Protein AF-A0A7S0GAP6-F1 (afdb_monomer_lite)

Structure (mmCIF, N/CA/C/O backbone):
data_AF-A0A7S0GAP6-F1
#
_entry.id   AF-A0A7S0GAP6-F1
#
loop_
_atom_site.group_PDB
_atom_site.id
_atom_site.type_symbol
_atom_site.label_atom_id
_atom_site.label_alt_id
_atom_site.label_comp_id
_atom_site.label_asym_id
_atom_site.label_entity_id
_atom_site.label_seq_id
_atom_site.pdbx_PDB_ins_code
_atom_site.Cartn_x
_atom_site.Cartn_y
_atom_site.Cartn_z
_atom_site.occupancy
_atom_site.B_iso_or_equiv
_atom_site.auth_seq_id
_atom_site.auth_comp_id
_atom_site.auth_asym_id
_atom_site.auth_atom_id
_atom_site.pdbx_PDB_model_num
ATOM 1 N N . SER A 1 1 ? -3.425 9.461 -0.216 1.00 47.88 1 SER A N 1
ATOM 2 C CA . SER A 1 1 ? -3.420 9.186 1.232 1.00 47.88 1 SER A CA 1
ATOM 3 C C . SER A 1 1 ? -3.814 7.738 1.465 1.00 47.88 1 SER A C 1
ATOM 5 O O . SER A 1 1 ? -4.763 7.289 0.829 1.00 47.88 1 SER A O 1
ATOM 7 N N . ARG A 1 2 ? -3.053 6.994 2.275 1.00 60.12 2 ARG A N 1
ATOM 8 C CA . ARG A 1 2 ? -3.332 5.595 2.647 1.00 60.12 2 ARG A CA 1
ATOM 9 C C . ARG A 1 2 ? -4.191 5.626 3.912 1.00 60.12 2 ARG A C 1
ATOM 11 O O . ARG A 1 2 ? -3.856 6.365 4.826 1.00 60.12 2 ARG A O 1
ATOM 18 N N . ARG A 1 3 ? -5.306 4.900 3.925 1.00 64.38 3 ARG A N 1
ATOM 19 C CA . ARG A 1 3 ? -6.342 4.996 4.961 1.00 64.38 3 ARG A CA 1
ATOM 20 C C . ARG A 1 3 ? -6.905 3.604 5.210 1.00 64.38 3 ARG A C 1
ATOM 22 O O . ARG A 1 3 ? -7.519 3.038 4.305 1.00 64.38 3 ARG A O 1
ATOM 29 N N . LEU A 1 4 ? -6.677 3.053 6.398 1.00 78.94 4 LEU A N 1
ATOM 30 C CA . LEU A 1 4 ? -7.360 1.854 6.881 1.00 78.94 4 LEU A CA 1
ATOM 31 C C . LEU A 1 4 ? -8.376 2.291 7.933 1.00 78.94 4 LEU A C 1
ATOM 33 O O . LEU A 1 4 ? -8.000 2.884 8.937 1.00 78.94 4 LEU A O 1
ATOM 37 N N . GLU A 1 5 ? -9.656 2.008 7.697 1.00 85.06 5 GLU A N 1
ATOM 38 C CA . GLU A 1 5 ? -10.709 2.277 8.678 1.00 85.06 5 GLU A CA 1
ATOM 39 C C . GLU A 1 5 ? -11.072 0.996 9.422 1.00 85.06 5 GLU A C 1
ATOM 41 O O . GLU A 1 5 ? -11.514 0.023 8.809 1.00 85.06 5 GLU A O 1
ATOM 46 N N . ILE A 1 6 ? -10.922 1.010 10.742 1.00 84.00 6 ILE A N 1
ATOM 47 C CA . ILE A 1 6 ? -11.329 -0.079 11.627 1.00 84.00 6 ILE A CA 1
ATOM 48 C C . ILE A 1 6 ? -12.601 0.355 12.354 1.00 84.00 6 ILE A C 1
ATOM 50 O O . ILE A 1 6 ? -12.693 1.486 12.835 1.00 84.00 6 ILE A O 1
ATOM 54 N N . LEU A 1 7 ? -13.601 -0.527 12.397 1.00 86.31 7 LEU A N 1
ATOM 55 C CA . LEU A 1 7 ? -14.889 -0.257 13.030 1.00 86.31 7 LEU A CA 1
ATOM 56 C C . LEU A 1 7 ? -14.998 -1.054 14.329 1.00 86.31 7 LEU A C 1
ATOM 58 O O . LEU A 1 7 ? -15.023 -2.283 14.302 1.00 86.31 7 LEU A O 1
ATOM 62 N N . ILE A 1 8 ? -15.032 -0.354 15.461 1.00 83.69 8 ILE A N 1
ATOM 63 C CA . ILE A 1 8 ? -15.025 -0.949 16.802 1.00 83.69 8 ILE A CA 1
ATOM 64 C C . ILE A 1 8 ? -16.138 -0.303 17.611 1.00 83.69 8 ILE A C 1
ATOM 66 O O . ILE A 1 8 ? -16.103 0.902 17.843 1.00 83.69 8 ILE A O 1
ATOM 70 N N . ASN A 1 9 ? -17.130 -1.097 18.023 1.00 79.25 9 ASN A N 1
ATOM 71 C CA . ASN A 1 9 ? -18.288 -0.629 18.796 1.00 79.25 9 ASN A CA 1
ATOM 72 C C . ASN A 1 9 ? -18.910 0.650 18.201 1.00 79.25 9 ASN A C 1
ATOM 74 O O . ASN A 1 9 ? -19.053 1.666 18.877 1.00 79.25 9 ASN A O 1
ATOM 78 N N . ASP A 1 10 ? -19.194 0.602 16.895 1.00 82.38 10 ASP A N 1
ATOM 79 C CA . ASP A 1 10 ? -19.766 1.688 16.084 1.00 82.38 10 ASP A CA 1
ATOM 80 C C . ASP A 1 10 ? -18.907 2.954 15.935 1.00 82.38 10 ASP A C 1
ATOM 82 O O . ASP A 1 10 ? -19.336 3.939 15.329 1.00 82.38 10 ASP A O 1
ATOM 86 N N . ARG A 1 11 ? -17.654 2.926 16.398 1.00 79.75 11 ARG A N 1
ATOM 87 C CA . ARG A 1 11 ? -16.668 3.971 16.119 1.00 79.75 11 ARG A CA 1
ATOM 88 C C . ARG A 1 11 ? -15.778 3.589 14.962 1.00 79.75 11 ARG A C 1
ATOM 90 O O . ARG A 1 11 ? -15.288 2.467 14.880 1.00 79.75 11 ARG A O 1
ATOM 97 N N . LYS A 1 12 ? -15.543 4.564 14.089 1.00 85.81 12 LYS A N 1
ATOM 98 C CA . LYS A 1 12 ? -14.545 4.475 13.030 1.00 85.81 12 LYS A CA 1
ATOM 99 C C . LYS A 1 12 ? -13.238 5.062 13.518 1.00 85.81 12 LYS A C 1
ATOM 101 O O . LYS A 1 12 ? -13.209 6.192 13.999 1.00 85.81 12 LYS A O 1
ATOM 106 N N . ILE A 1 13 ? -12.186 4.284 13.355 1.00 88.81 13 ILE A N 1
ATOM 107 C CA . ILE A 1 13 ? -10.821 4.638 13.705 1.00 88.81 13 ILE A CA 1
ATOM 108 C C . ILE A 1 13 ? -10.016 4.553 12.418 1.00 88.81 13 ILE A C 1
ATOM 110 O O . ILE A 1 13 ? -10.187 3.602 11.655 1.00 88.81 13 ILE A O 1
ATOM 114 N N . GLU A 1 14 ? -9.191 5.554 12.147 1.00 88.31 14 GLU A N 1
ATOM 115 C CA . GLU A 1 14 ? -8.372 5.601 10.940 1.00 88.31 14 GLU A CA 1
ATOM 116 C C . GLU A 1 14 ? -6.912 5.356 11.312 1.00 88.31 14 GLU A C 1
ATOM 118 O O . GLU A 1 14 ? -6.292 6.219 11.923 1.00 88.31 14 GLU A O 1
ATOM 123 N N . CYS A 1 15 ? -6.378 4.205 10.904 1.00 86.50 15 CYS A N 1
ATOM 124 C CA . CYS A 1 15 ? -4.966 3.871 11.048 1.00 86.50 15 CYS A CA 1
ATOM 125 C C . CYS A 1 15 ? -4.178 4.446 9.866 1.00 86.50 15 CYS A C 1
ATOM 127 O O . CYS A 1 15 ? -4.482 4.145 8.699 1.00 86.50 15 CYS A O 1
ATOM 129 N N . LYS A 1 16 ? -3.156 5.250 10.162 1.00 83.12 16 LYS A N 1
ATOM 130 C CA . LYS A 1 16 ? -2.268 5.886 9.177 1.00 83.12 16 LYS A CA 1
ATOM 131 C C . LYS A 1 16 ? -0.908 5.209 9.105 1.00 83.12 16 LYS A C 1
ATOM 133 O O . LYS A 1 16 ? -0.307 5.187 8.029 1.00 83.12 16 LYS A O 1
ATOM 138 N N . GLU A 1 17 ? -0.452 4.647 10.219 1.00 82.81 17 GLU A N 1
ATOM 139 C CA . GLU A 1 17 ? 0.851 3.997 10.344 1.00 82.81 17 GLU A CA 1
ATOM 140 C C . GLU A 1 17 ? 0.728 2.551 10.845 1.00 82.81 17 GLU A C 1
ATOM 142 O O . GLU A 1 17 ? -0.295 2.133 11.391 1.00 82.81 17 GLU A O 1
ATOM 147 N N . ASP A 1 18 ? 1.778 1.761 10.611 1.00 85.75 18 ASP A N 1
ATOM 148 C CA . ASP A 1 18 ? 1.878 0.409 11.158 1.00 85.75 18 ASP A CA 1
ATOM 149 C C . ASP A 1 18 ? 1.976 0.492 12.689 1.00 85.75 18 ASP A C 1
ATOM 151 O O . ASP A 1 18 ? 2.823 1.226 13.198 1.00 85.75 18 ASP A O 1
ATOM 155 N N . PHE A 1 19 ? 1.172 -0.301 13.408 1.00 90.19 19 PHE A N 1
ATOM 156 C CA . PHE A 1 19 ? 1.208 -0.390 14.878 1.00 90.19 19 PHE A CA 1
ATOM 157 C C . PHE A 1 19 ? 0.842 0.912 15.609 1.00 90.19 19 PHE A C 1
ATOM 159 O O . PHE A 1 19 ? 1.180 1.085 16.775 1.00 90.19 19 PHE A O 1
ATOM 166 N N . GLU A 1 20 ? 0.137 1.830 14.940 1.00 90.38 20 GLU A N 1
ATOM 167 C CA . GLU A 1 20 ? -0.423 3.026 15.576 1.00 90.38 20 GLU A CA 1
ATOM 168 C C . GLU A 1 20 ? -1.369 2.642 16.724 1.00 90.38 20 GLU A C 1
ATOM 170 O O . GLU A 1 20 ? -2.255 1.807 16.559 1.00 90.38 20 GLU A O 1
ATOM 175 N N . GLU A 1 21 ? -1.192 3.250 17.894 1.00 91.62 21 GLU A N 1
ATOM 176 C CA . GLU A 1 21 ? -2.018 2.972 19.067 1.00 91.62 21 GLU A CA 1
ATOM 177 C C . GLU A 1 21 ? -3.133 4.011 19.219 1.00 91.62 21 GLU A C 1
ATOM 179 O O . GLU A 1 21 ? -2.907 5.222 19.163 1.00 91.62 21 GLU A O 1
ATOM 184 N N . HIS A 1 22 ? -4.351 3.534 19.473 1.00 88.62 22 HIS A N 1
ATOM 185 C CA . HIS A 1 22 ? -5.496 4.372 19.806 1.00 88.62 22 HIS A CA 1
ATOM 186 C C . HIS A 1 22 ? -6.043 4.012 21.189 1.00 88.62 22 HIS A C 1
ATOM 188 O O . HIS A 1 22 ? -6.473 2.882 21.430 1.00 88.62 22 HIS A O 1
ATOM 194 N N . GLU A 1 23 ? -6.062 4.993 22.091 1.00 87.31 23 GLU A N 1
ATOM 195 C CA . GLU A 1 23 ? -6.618 4.848 23.437 1.00 87.31 23 GLU A CA 1
ATOM 196 C C . GLU A 1 23 ? -8.126 5.135 23.457 1.00 87.31 23 GLU A C 1
ATOM 198 O O . GLU A 1 23 ? -8.592 6.171 22.975 1.00 87.31 23 GLU A O 1
ATOM 203 N N . PHE A 1 24 ? -8.900 4.246 24.082 1.00 81.00 24 PHE A N 1
ATOM 204 C CA . PHE A 1 24 ? -10.342 4.407 24.261 1.00 81.00 24 PHE A CA 1
ATOM 205 C C . PHE A 1 24 ? -10.681 4.591 25.739 1.00 81.00 24 PHE A C 1
ATOM 207 O O . PHE A 1 24 ? -10.998 3.644 26.457 1.00 81.00 24 PHE A O 1
ATOM 214 N N . LEU A 1 25 ? -10.671 5.847 26.189 1.00 75.56 25 LEU A N 1
ATOM 215 C CA . LEU A 1 25 ? -10.992 6.216 27.575 1.00 75.56 25 LEU A CA 1
ATOM 216 C C . LEU A 1 25 ? -12.421 5.822 27.990 1.00 75.56 25 LEU A C 1
ATOM 218 O O . LEU A 1 25 ? -12.668 5.542 29.159 1.00 75.56 25 LEU A O 1
ATOM 222 N N . GLU A 1 26 ? -13.363 5.757 27.046 1.00 73.75 26 GLU A N 1
ATOM 223 C CA . GLU A 1 26 ? -14.754 5.371 27.332 1.00 73.75 26 GLU A CA 1
ATOM 224 C C . GLU A 1 26 ? -14.947 3.850 27.419 1.00 73.75 26 GLU A C 1
ATOM 226 O O . GLU A 1 26 ? -15.947 3.384 27.962 1.00 73.75 26 GLU A O 1
ATOM 231 N N . MET A 1 27 ? -13.985 3.069 26.922 1.00 65.69 27 MET A N 1
ATOM 232 C CA . MET A 1 27 ? -13.942 1.617 27.064 1.00 65.69 27 MET A CA 1
ATOM 233 C C . MET A 1 27 ? -12.807 1.258 28.018 1.00 65.69 27 MET A C 1
ATOM 235 O O . MET A 1 27 ? -11.745 0.859 27.571 1.00 65.69 27 MET A O 1
ATOM 239 N N . PHE A 1 28 ? -13.005 1.431 29.326 1.00 73.12 28 PHE A N 1
ATOM 240 C CA . PHE A 1 28 ? -12.138 0.885 30.389 1.00 73.12 28 PHE A CA 1
ATOM 241 C C . PHE A 1 28 ? -10.606 1.055 30.213 1.00 73.12 28 PHE A C 1
ATOM 243 O O . PHE A 1 28 ? -9.843 0.271 30.773 1.00 73.12 28 PHE A O 1
ATOM 250 N N . GLY A 1 29 ? -10.137 2.062 29.466 1.00 74.12 29 GLY A N 1
ATOM 251 C CA . GLY A 1 29 ? -8.710 2.246 29.179 1.00 74.12 29 GLY A CA 1
ATOM 252 C C . GLY A 1 29 ? -8.109 1.202 28.227 1.00 74.12 29 GLY A C 1
ATOM 253 O O . GLY A 1 29 ? -6.920 0.911 28.324 1.00 74.12 29 GLY A O 1
ATOM 254 N N . TYR A 1 30 ? -8.901 0.614 27.325 1.00 81.38 30 TYR A N 1
ATOM 255 C CA . TYR A 1 30 ? -8.371 -0.265 26.283 1.00 81.38 30 TYR A CA 1
ATOM 256 C C . TYR A 1 30 ? -7.550 0.535 25.266 1.00 81.38 30 TYR A C 1
ATOM 258 O O . TYR A 1 30 ? -7.994 1.566 24.756 1.00 81.38 30 TYR A O 1
ATOM 266 N N . VAL A 1 31 ? -6.368 0.010 24.951 1.00 86.50 31 VAL A N 1
ATOM 267 C CA . VAL A 1 31 ? -5.513 0.479 23.860 1.00 86.50 31 VAL A CA 1
ATOM 268 C C . VAL A 1 31 ? -5.656 -0.500 22.709 1.00 86.50 31 VAL A C 1
ATOM 270 O O . VAL A 1 31 ? -5.600 -1.716 22.905 1.00 86.50 31 VAL A O 1
ATOM 273 N N . ILE A 1 32 ? -5.895 0.032 21.519 1.00 87.25 32 ILE A N 1
ATOM 274 C CA . ILE A 1 32 ? -6.026 -0.755 20.301 1.00 87.25 32 ILE A CA 1
ATOM 275 C C . ILE A 1 32 ? -4.839 -0.427 19.420 1.00 87.25 32 ILE A C 1
ATOM 277 O O . ILE A 1 32 ? -4.663 0.718 19.016 1.00 87.25 32 ILE A O 1
ATOM 281 N N . GLU A 1 33 ? -4.046 -1.449 19.135 1.00 90.12 33 GLU A N 1
ATOM 282 C CA . GLU A 1 33 ? -2.918 -1.368 18.220 1.00 90.12 33 GLU A CA 1
ATOM 283 C C . GLU A 1 33 ? -3.409 -1.649 16.796 1.00 90.12 33 GLU A C 1
ATOM 285 O O . GLU A 1 33 ? -4.007 -2.693 16.505 1.00 90.12 33 GLU A O 1
ATOM 290 N N . CYS A 1 34 ? -3.179 -0.696 15.899 1.00 88.81 34 CYS A N 1
ATOM 291 C CA . CYS A 1 34 ? -3.444 -0.845 14.484 1.00 88.81 34 CYS A CA 1
ATOM 292 C C . CYS A 1 34 ? -2.577 -1.977 13.919 1.00 88.81 34 CYS A C 1
ATOM 294 O O . CYS A 1 34 ? -1.371 -2.036 14.149 1.00 88.81 34 CYS A O 1
ATOM 296 N N . PRO A 1 35 ? -3.149 -2.888 13.127 1.00 84.38 35 PRO A N 1
ATOM 297 C CA . PRO A 1 35 ? -2.371 -3.944 12.512 1.00 84.38 35 PRO A CA 1
ATOM 298 C C . PRO A 1 35 ? -1.412 -3.357 11.475 1.00 84.38 35 PRO A C 1
ATOM 300 O O . PRO A 1 35 ? -1.615 -2.263 10.946 1.00 84.38 35 PRO A O 1
ATOM 303 N N . ARG A 1 36 ? -0.397 -4.139 11.109 1.00 83.38 36 ARG A N 1
ATOM 304 C CA . ARG A 1 36 ? 0.470 -3.797 9.982 1.00 83.38 36 ARG A CA 1
ATOM 305 C C . ARG A 1 36 ? -0.380 -3.559 8.730 1.00 83.38 36 ARG A C 1
ATOM 307 O O . ARG A 1 36 ? -1.106 -4.455 8.298 1.00 83.38 36 ARG A O 1
ATOM 314 N N . LEU A 1 37 ? -0.270 -2.397 8.094 1.00 77.88 37 LEU A N 1
ATOM 315 C CA . LEU A 1 37 ? -1.095 -2.047 6.930 1.00 77.88 37 LEU A CA 1
ATOM 316 C C . LEU A 1 37 ? -0.922 -3.075 5.803 1.00 77.88 37 LEU A C 1
ATOM 318 O O . LEU A 1 37 ? -1.884 -3.458 5.138 1.00 77.88 37 LEU A O 1
ATOM 322 N N . ALA A 1 38 ? 0.300 -3.589 5.644 1.00 68.56 38 ALA A N 1
ATOM 323 C CA . ALA A 1 38 ? 0.631 -4.630 4.677 1.00 68.56 38 ALA A CA 1
ATOM 324 C C . ALA A 1 38 ? -0.014 -6.003 4.966 1.00 68.56 38 ALA A C 1
ATOM 326 O O . ALA A 1 38 ? -0.151 -6.796 4.037 1.00 68.56 38 ALA A O 1
ATOM 327 N N . SER A 1 39 ? -0.392 -6.316 6.215 1.00 69.62 39 SER A N 1
ATOM 328 C CA . SER A 1 39 ? -1.016 -7.607 6.550 1.00 69.62 39 SER A CA 1
ATOM 329 C C . SER A 1 39 ? -2.529 -7.609 6.336 1.00 69.62 39 SER A C 1
ATOM 331 O O . SER A 1 39 ? -3.085 -8.638 5.960 1.00 69.62 39 SER A O 1
ATOM 333 N N . VAL A 1 40 ? -3.195 -6.469 6.540 1.00 72.00 40 VAL A N 1
ATOM 334 C CA . VAL A 1 40 ? -4.660 -6.350 6.398 1.00 72.00 40 VAL A CA 1
ATOM 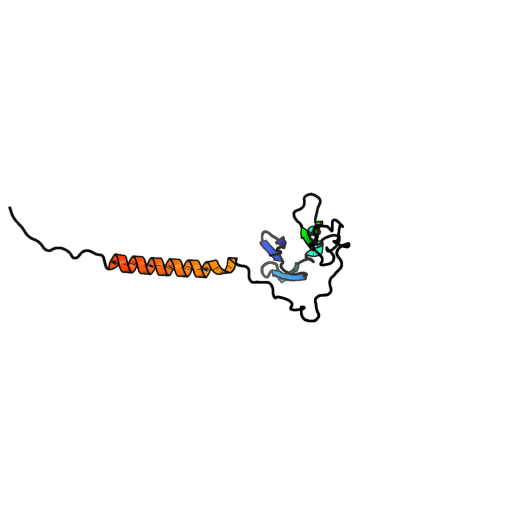335 C C . VAL A 1 40 ? -5.076 -6.020 4.975 1.00 72.00 40 VAL A C 1
ATOM 337 O O . VAL A 1 40 ? -6.119 -6.467 4.503 1.00 72.00 40 VAL A O 1
ATOM 340 N N . CYS A 1 41 ? -4.235 -5.284 4.263 1.00 63.34 41 CYS A N 1
ATOM 341 C CA . CYS A 1 41 ? -4.473 -4.920 2.882 1.00 63.34 41 CYS A CA 1
ATOM 342 C C . CYS A 1 41 ? -3.388 -5.574 2.012 1.00 63.34 41 CYS A C 1
ATOM 344 O O . CYS A 1 41 ? -2.410 -4.920 1.649 1.00 63.34 41 CYS A O 1
ATOM 346 N N . PRO A 1 42 ? -3.547 -6.861 1.643 1.00 52.59 42 PRO A N 1
ATOM 347 C CA . PRO A 1 42 ? -2.579 -7.599 0.822 1.00 52.59 42 PRO A CA 1
ATOM 348 C C . PRO A 1 42 ? -2.379 -6.970 -0.564 1.00 52.59 42 PRO A C 1
ATOM 350 O O . PRO A 1 42 ? -1.353 -7.172 -1.208 1.00 52.59 42 PRO A O 1
ATOM 353 N N . HIS A 1 43 ? -3.328 -6.141 -1.002 1.00 55.16 43 HIS A N 1
ATOM 354 C CA . HIS A 1 43 ? -3.195 -5.316 -2.194 1.00 55.16 43 HIS A CA 1
ATOM 355 C C . HIS A 1 43 ? -2.309 -4.082 -2.001 1.00 55.16 43 HIS A C 1
ATOM 357 O O . HIS A 1 43 ? -2.195 -3.322 -2.941 1.00 55.16 43 HIS A O 1
ATOM 363 N N . PHE A 1 44 ? -1.677 -3.839 -0.849 1.00 59.50 44 PHE A N 1
ATOM 364 C CA . PHE A 1 44 ? -0.654 -2.790 -0.715 1.00 59.50 44 PHE A CA 1
ATOM 365 C C . PHE A 1 44 ? 0.749 -3.264 -1.096 1.00 59.50 44 PHE A C 1
ATOM 367 O O . PHE A 1 44 ? 1.652 -2.440 -1.239 1.00 59.50 44 PHE A O 1
ATOM 374 N N . PHE A 1 45 ? 0.936 -4.567 -1.304 1.00 64.81 45 PHE A N 1
ATOM 375 C CA . PHE A 1 45 ? 2.188 -5.122 -1.790 1.00 64.81 45 PHE A CA 1
ATOM 376 C C . PHE A 1 45 ? 2.086 -5.364 -3.298 1.00 64.81 45 PHE A C 1
ATOM 378 O O . PHE A 1 45 ? 1.212 -6.097 -3.760 1.00 64.81 45 PHE A O 1
ATOM 385 N N . CYS A 1 46 ? 2.975 -4.749 -4.083 1.00 70.88 46 CYS A N 1
ATOM 386 C CA . CYS A 1 46 ? 3.152 -5.184 -5.466 1.00 70.88 46 CYS A CA 1
ATOM 387 C C . CYS A 1 46 ? 3.940 -6.499 -5.431 1.00 70.88 46 CYS A C 1
ATOM 389 O O . CYS A 1 46 ? 5.044 -6.474 -4.885 1.00 70.88 46 CYS A O 1
ATOM 391 N N . PRO A 1 47 ? 3.440 -7.613 -5.997 1.00 71.31 47 PRO A N 1
ATOM 392 C CA . PRO A 1 47 ? 4.072 -8.931 -5.872 1.00 71.31 47 PRO A CA 1
ATOM 393 C C . PRO A 1 47 ? 5.563 -8.917 -6.229 1.00 71.31 47 PRO A C 1
ATOM 395 O O . PRO A 1 47 ? 6.382 -9.511 -5.536 1.00 71.31 47 PRO A O 1
ATOM 398 N N . ASP A 1 48 ? 5.908 -8.149 -7.262 1.00 78.81 48 ASP A N 1
ATOM 399 C CA . ASP A 1 48 ? 7.264 -8.038 -7.795 1.00 78.81 48 ASP A CA 1
ATOM 400 C C . ASP A 1 48 ? 8.007 -6.767 -7.343 1.00 78.81 48 ASP A C 1
ATOM 402 O O . ASP A 1 48 ? 9.100 -6.471 -7.831 1.00 78.81 48 ASP A O 1
ATOM 406 N N . ASN A 1 49 ? 7.396 -5.972 -6.451 1.00 79.25 49 ASN A N 1
ATOM 407 C CA . ASN A 1 49 ? 7.881 -4.689 -5.915 1.00 79.25 49 ASN A CA 1
ATOM 408 C C . ASN A 1 49 ? 8.309 -3.643 -6.975 1.00 79.25 49 ASN A C 1
ATOM 410 O O . ASN A 1 49 ? 8.931 -2.627 -6.669 1.00 79.25 49 ASN A O 1
ATOM 414 N N . CYS A 1 50 ? 8.030 -3.912 -8.251 1.00 83.69 50 CYS A N 1
ATOM 415 C CA . CYS A 1 50 ? 8.423 -3.134 -9.425 1.00 83.69 50 CYS A CA 1
ATOM 416 C C . CYS A 1 50 ? 9.915 -2.783 -9.516 1.00 83.69 50 CYS A C 1
ATOM 418 O O . CYS A 1 50 ? 10.285 -1.951 -10.338 1.00 83.69 50 CYS A O 1
ATOM 420 N N . SER A 1 51 ? 10.773 -3.382 -8.681 1.00 82.31 51 SER A N 1
ATOM 421 C CA . SER A 1 51 ? 12.223 -3.149 -8.590 1.00 82.31 51 SER A CA 1
ATOM 422 C C . SER A 1 51 ? 12.662 -1.676 -8.532 1.00 82.31 51 SER A C 1
ATOM 424 O O . SER A 1 51 ? 13.788 -1.364 -8.921 1.00 82.31 51 SER A O 1
ATOM 426 N N . GLY A 1 52 ? 11.778 -0.756 -8.125 1.00 78.69 52 GLY A N 1
ATOM 427 C CA . GLY A 1 52 ? 12.003 0.693 -8.248 1.00 78.69 52 GLY A CA 1
ATOM 428 C C . GLY A 1 52 ? 12.092 1.213 -9.696 1.00 78.69 52 GLY A C 1
ATOM 429 O O . GLY A 1 52 ? 12.594 2.307 -9.931 1.00 78.69 52 GLY A O 1
ATOM 430 N N . ARG A 1 53 ? 11.637 0.429 -10.678 1.00 84.75 53 ARG A N 1
ATOM 431 C CA . ARG A 1 53 ? 11.699 0.686 -12.131 1.00 84.75 53 ARG A CA 1
ATOM 432 C C . ARG A 1 53 ? 10.308 0.884 -12.756 1.00 84.75 53 ARG A C 1
ATOM 434 O O . ARG A 1 53 ? 10.165 0.874 -13.979 1.00 84.75 53 ARG A O 1
ATOM 441 N N . GLY A 1 54 ? 9.283 1.051 -11.924 1.00 83.69 54 GLY A N 1
ATOM 442 C CA . GLY A 1 54 ? 7.903 1.271 -12.338 1.00 83.69 54 GLY A CA 1
ATOM 443 C C . GLY A 1 54 ? 7.002 1.666 -11.172 1.00 83.69 54 GLY A C 1
ATOM 444 O O . GLY A 1 54 ? 7.443 1.743 -10.025 1.00 83.69 54 GLY A O 1
ATOM 445 N N . LEU A 1 55 ? 5.724 1.887 -11.474 1.00 85.44 55 LEU A N 1
ATOM 446 C CA . LEU A 1 55 ? 4.671 2.172 -10.501 1.00 85.44 55 LEU A CA 1
ATOM 447 C C . LEU A 1 55 ? 3.798 0.941 -10.297 1.00 85.44 55 LEU A C 1
ATOM 449 O O . LEU A 1 55 ? 3.405 0.284 -11.261 1.00 85.44 55 LEU A O 1
ATOM 453 N N . CYS A 1 56 ? 3.436 0.654 -9.051 1.00 83.38 56 CYS A N 1
ATOM 454 C CA . CYS A 1 56 ? 2.438 -0.370 -8.787 1.00 83.38 56 CYS A CA 1
ATOM 455 C C . CYS A 1 56 ? 1.038 0.165 -9.111 1.00 83.38 56 CYS A C 1
ATOM 457 O O . CYS A 1 56 ? 0.558 1.110 -8.484 1.00 83.38 56 CYS A O 1
ATOM 459 N N . ASN A 1 57 ? 0.369 -0.443 -10.087 1.00 85.19 57 ASN A N 1
ATOM 460 C CA . ASN A 1 57 ? -1.028 -0.186 -10.389 1.00 85.19 57 ASN A CA 1
ATOM 461 C C . ASN A 1 57 ? -1.914 -1.153 -9.598 1.00 85.19 57 ASN A C 1
ATOM 463 O O . ASN A 1 57 ? -2.085 -2.314 -9.974 1.00 85.19 57 ASN A O 1
ATOM 467 N N . PHE A 1 58 ? -2.494 -0.629 -8.522 1.00 77.38 58 PHE A N 1
ATOM 468 C CA . PHE A 1 58 ? -3.383 -1.348 -7.610 1.00 77.38 58 PHE A CA 1
ATOM 469 C C . PHE A 1 58 ? -4.823 -1.504 -8.124 1.00 77.38 58 PHE A C 1
ATOM 471 O O . PHE A 1 58 ? -5.581 -2.296 -7.578 1.00 77.38 58 PHE A O 1
ATOM 478 N N . TYR A 1 59 ? -5.204 -0.782 -9.180 1.00 75.69 59 TYR A N 1
ATOM 479 C CA . TYR A 1 59 ? -6.577 -0.736 -9.700 1.00 75.69 59 TYR A CA 1
ATOM 480 C C . TYR A 1 59 ? -6.831 -1.731 -10.838 1.00 75.69 59 TYR A C 1
ATOM 482 O O . TYR A 1 59 ? -7.829 -1.641 -11.551 1.00 75.69 59 TYR A O 1
ATOM 490 N N . HIS A 1 60 ? -5.912 -2.668 -11.056 1.00 76.06 60 HIS A N 1
ATOM 491 C CA . HIS A 1 60 ? -6.032 -3.640 -12.128 1.00 76.06 60 HIS A CA 1
ATOM 492 C C . HIS A 1 60 ? -6.913 -4.828 -11.705 1.00 76.06 60 HIS A C 1
ATOM 494 O O . HIS A 1 60 ? -6.746 -5.386 -10.624 1.00 76.06 60 HIS A O 1
ATOM 500 N N . PHE A 1 61 ? -7.838 -5.242 -12.580 1.00 74.06 61 PHE A N 1
ATOM 501 C CA . PHE A 1 61 ? -8.853 -6.269 -12.288 1.00 74.06 61 PHE A CA 1
ATOM 502 C C . PHE A 1 61 ? -8.263 -7.630 -11.873 1.00 74.06 61 PHE A C 1
ATOM 504 O O . PHE A 1 61 ? -8.846 -8.339 -11.064 1.00 74.06 61 PHE A O 1
ATOM 511 N N . ALA A 1 62 ? -7.085 -7.980 -12.395 1.00 77.50 62 ALA A N 1
ATOM 512 C CA . ALA A 1 62 ? -6.386 -9.227 -12.068 1.00 77.50 62 ALA A CA 1
ATOM 513 C C . ALA A 1 62 ? -5.480 -9.134 -10.818 1.00 77.50 62 ALA A C 1
ATOM 515 O O . ALA A 1 62 ? -4.680 -10.035 -10.581 1.00 77.50 62 ALA A O 1
ATOM 516 N N . GLY A 1 63 ? -5.570 -8.046 -10.046 1.00 74.38 63 GLY A N 1
ATOM 517 C CA . GLY A 1 63 ? -4.694 -7.761 -8.909 1.00 74.38 63 GLY A CA 1
ATOM 518 C C . GLY A 1 63 ? -3.556 -6.783 -9.241 1.00 74.38 63 GLY A C 1
ATOM 519 O O . GLY A 1 63 ? -3.369 -6.421 -10.408 1.00 74.38 63 GLY A O 1
ATOM 520 N N . PRO A 1 64 ? -2.813 -6.321 -8.215 1.00 79.94 64 PRO A N 1
ATOM 521 C CA . PRO A 1 64 ? -1.761 -5.319 -8.360 1.00 79.94 64 PRO A CA 1
ATOM 522 C C . PRO A 1 64 ? -0.677 -5.751 -9.349 1.00 79.94 64 PRO A C 1
ATOM 524 O O . PRO A 1 64 ? -0.131 -6.847 -9.241 1.00 79.94 64 PRO A O 1
ATOM 527 N N . ARG A 1 65 ? -0.349 -4.870 -10.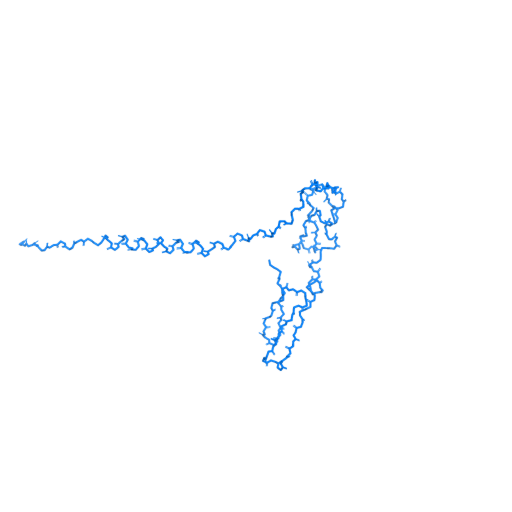300 1.00 85.94 65 ARG A N 1
ATOM 528 C CA . ARG A 1 65 ? 0.676 -5.111 -11.330 1.00 85.94 65 ARG A CA 1
ATOM 529 C C . ARG A 1 65 ? 1.627 -3.934 -11.469 1.00 85.94 65 ARG A C 1
ATOM 531 O O . ARG A 1 65 ? 1.218 -2.788 -11.291 1.00 85.94 65 ARG A O 1
ATOM 538 N N . CYS A 1 66 ? 2.861 -4.192 -11.879 1.00 87.44 66 CYS A N 1
ATOM 539 C CA . CYS A 1 66 ? 3.796 -3.123 -12.199 1.00 87.44 66 CYS A CA 1
ATOM 540 C C . CYS A 1 66 ? 3.514 -2.511 -13.573 1.00 87.44 66 CYS A C 1
ATOM 542 O O . CYS A 1 66 ? 3.292 -3.209 -14.560 1.00 87.44 66 CYS A O 1
ATOM 544 N N . VAL A 1 67 ? 3.531 -1.183 -13.619 1.00 90.06 67 VAL A N 1
ATOM 545 C CA . VAL A 1 67 ? 3.572 -0.372 -14.833 1.00 90.06 67 VAL A CA 1
ATOM 546 C C . VAL A 1 67 ? 4.987 0.179 -14.928 1.00 90.06 67 VAL A C 1
ATOM 548 O O . VAL A 1 67 ? 5.371 1.051 -14.148 1.00 90.06 67 VAL A O 1
ATOM 551 N N . CYS A 1 68 ? 5.786 -0.389 -15.823 1.00 89.69 68 CYS A N 1
ATOM 552 C CA . CYS A 1 68 ? 7.197 -0.048 -15.949 1.00 89.69 68 CYS A CA 1
ATOM 553 C C . CYS A 1 68 ? 7.391 1.349 -16.538 1.00 89.69 68 CYS A C 1
ATOM 555 O O . CYS A 1 68 ? 6.613 1.788 -17.379 1.00 89.69 68 CYS A O 1
ATOM 557 N N . PHE A 1 69 ? 8.439 2.050 -16.094 1.00 88.69 69 PHE A N 1
ATOM 558 C CA . PHE A 1 69 ? 8.796 3.359 -16.653 1.00 88.69 69 PHE A CA 1
ATOM 559 C C . PHE A 1 69 ? 9.311 3.255 -18.088 1.00 88.69 69 PHE A C 1
ATOM 561 O O . PHE A 1 69 ? 9.186 4.197 -18.861 1.00 88.69 69 PHE A O 1
ATOM 568 N N . ASN A 1 70 ? 9.913 2.117 -18.425 1.00 87.06 70 ASN A N 1
ATOM 569 C CA . ASN A 1 70 ? 10.271 1.787 -19.789 1.00 87.06 70 ASN A CA 1
ATOM 570 C C . ASN A 1 70 ? 9.113 1.027 -20.439 1.00 87.06 70 ASN A C 1
ATOM 572 O O . ASN A 1 70 ? 8.752 -0.053 -19.969 1.00 87.06 70 ASN A O 1
ATOM 576 N N . GLU A 1 71 ? 8.569 1.577 -21.519 1.00 87.31 71 GLU A N 1
ATOM 577 C CA . GLU A 1 71 ? 7.438 0.990 -22.239 1.00 87.31 71 GLU A CA 1
ATOM 578 C C . GLU A 1 71 ? 7.788 -0.360 -22.875 1.00 87.31 71 GLU A C 1
ATOM 580 O O . GLU A 1 71 ? 6.918 -1.216 -22.973 1.00 87.31 71 GLU A O 1
ATOM 585 N N . ASP A 1 72 ? 9.062 -0.600 -23.205 1.00 89.75 72 ASP A N 1
ATOM 586 C CA . ASP A 1 72 ? 9.532 -1.871 -23.775 1.00 89.75 72 ASP A CA 1
ATOM 587 C C . ASP A 1 72 ? 9.681 -2.992 -22.724 1.00 89.75 72 ASP A C 1
ATOM 589 O O . ASP A 1 72 ? 9.923 -4.165 -23.045 1.00 89.75 72 ASP A O 1
ATOM 593 N N . ASP A 1 73 ? 9.590 -2.649 -21.435 1.00 87.38 73 ASP A N 1
ATOM 594 C CA . ASP A 1 73 ? 9.711 -3.601 -20.339 1.00 87.38 73 ASP A CA 1
ATOM 595 C C . ASP A 1 73 ? 8.339 -4.100 -19.892 1.00 87.38 73 ASP A C 1
ATOM 597 O O . ASP A 1 73 ? 7.655 -3.503 -19.069 1.00 87.38 73 ASP A O 1
ATOM 601 N N . HIS A 1 74 ? 7.950 -5.252 -20.428 1.00 87.94 74 HIS A N 1
ATOM 602 C CA . HIS A 1 74 ? 6.706 -5.932 -20.063 1.00 87.94 74 HIS A CA 1
ATOM 603 C C . HIS A 1 74 ? 6.905 -7.048 -19.027 1.00 87.94 74 HIS A C 1
ATOM 605 O O . HIS A 1 74 ? 6.088 -7.964 -18.939 1.00 87.94 74 HIS A O 1
ATOM 611 N N . THR A 1 75 ? 8.020 -7.051 -18.290 1.00 88.94 75 THR A N 1
ATOM 612 C CA . THR A 1 75 ? 8.222 -8.051 -17.231 1.00 88.94 75 THR A CA 1
ATOM 613 C C . THR A 1 75 ? 7.430 -7.705 -15.977 1.00 88.94 75 THR A C 1
ATOM 615 O O . THR A 1 75 ? 7.202 -6.538 -15.672 1.00 88.94 75 THR A O 1
ATOM 618 N N . HIS A 1 76 ? 7.063 -8.735 -15.214 1.00 86.94 76 HIS A N 1
ATOM 619 C CA . HIS A 1 76 ? 6.251 -8.608 -14.002 1.00 86.94 76 HIS A CA 1
ATOM 620 C C . HIS A 1 76 ? 6.805 -7.595 -12.979 1.00 86.94 76 HIS A C 1
ATOM 622 O O . HIS A 1 76 ? 6.034 -6.844 -12.390 1.00 86.94 76 HIS A O 1
ATOM 628 N N . GLY A 1 77 ? 8.134 -7.497 -12.844 1.00 85.81 77 GLY A N 1
ATOM 629 C CA . GLY A 1 77 ? 8.809 -6.560 -11.938 1.00 85.81 77 GLY A CA 1
ATOM 630 C C . GLY A 1 77 ? 9.729 -5.536 -12.602 1.00 85.81 77 GLY A C 1
ATOM 631 O O . GLY A 1 77 ? 10.608 -5.005 -11.920 1.00 85.81 77 GLY A O 1
ATOM 632 N N . CYS A 1 78 ? 9.564 -5.267 -13.902 1.00 89.00 78 CYS A N 1
ATOM 633 C CA . CYS A 1 78 ? 10.370 -4.294 -14.656 1.00 89.00 78 CYS A CA 1
ATOM 634 C C . CYS A 1 78 ? 11.886 -4.600 -14.677 1.00 89.00 78 CYS A C 1
ATOM 636 O O . CYS A 1 78 ? 12.740 -3.722 -14.523 1.00 89.00 78 CYS A O 1
ATOM 638 N N . TYR A 1 79 ? 12.244 -5.874 -14.835 1.00 88.31 79 TYR A N 1
ATOM 639 C CA . TYR A 1 79 ? 13.611 -6.382 -14.739 1.00 88.31 79 TYR A CA 1
ATOM 640 C C . TYR A 1 79 ? 14.476 -6.142 -15.988 1.00 88.31 79 TYR A C 1
ATOM 642 O O . TYR A 1 79 ? 15.705 -6.166 -15.874 1.00 88.31 79 TYR A O 1
ATOM 650 N N . LYS A 1 80 ? 13.887 -5.909 -17.171 1.00 84.81 80 LYS A N 1
ATOM 651 C CA . LYS A 1 80 ? 14.647 -5.717 -18.427 1.00 84.81 80 LYS A CA 1
ATOM 652 C C . LYS A 1 80 ? 15.281 -4.333 -18.523 1.00 84.81 80 LYS A C 1
ATOM 654 O O . LYS A 1 80 ? 16.290 -4.158 -19.206 1.00 84.81 80 LYS A O 1
ATOM 659 N N . THR A 1 81 ? 14.717 -3.352 -17.832 1.00 79.56 81 THR A N 1
ATOM 660 C CA . THR A 1 81 ? 15.199 -1.972 -17.850 1.00 79.56 81 THR A CA 1
ATOM 661 C C . THR A 1 81 ? 16.511 -1.866 -17.088 1.00 79.56 81 THR A C 1
ATOM 663 O O . THR A 1 81 ? 16.518 -2.010 -15.871 1.00 79.56 81 THR A O 1
ATOM 666 N N . LYS A 1 82 ? 17.640 -1.598 -17.753 1.00 76.75 82 LYS A N 1
ATOM 667 C CA . LYS A 1 82 ? 18.903 -1.356 -17.038 1.00 76.75 82 LYS A CA 1
ATOM 668 C C . LYS A 1 82 ? 18.769 -0.105 -16.169 1.00 76.75 82 LYS A C 1
ATOM 670 O O . LYS A 1 82 ? 18.375 0.947 -16.666 1.00 76.75 82 LYS A O 1
ATOM 675 N N . ILE A 1 83 ? 19.146 -0.212 -14.895 1.00 67.25 83 ILE A N 1
ATOM 676 C CA . ILE A 1 83 ? 19.304 0.960 -14.032 1.00 67.25 83 ILE A CA 1
ATOM 677 C C . ILE A 1 83 ? 20.472 1.747 -14.617 1.00 67.25 83 ILE A C 1
ATOM 679 O O . ILE A 1 83 ? 21.622 1.315 -14.529 1.00 67.25 83 ILE A O 1
ATOM 683 N N . LYS A 1 84 ? 20.186 2.885 -15.249 1.00 67.31 84 LYS A N 1
ATOM 684 C CA . LYS A 1 84 ? 21.209 3.920 -15.356 1.00 67.31 84 LYS A CA 1
ATOM 685 C C . LYS A 1 84 ? 21.424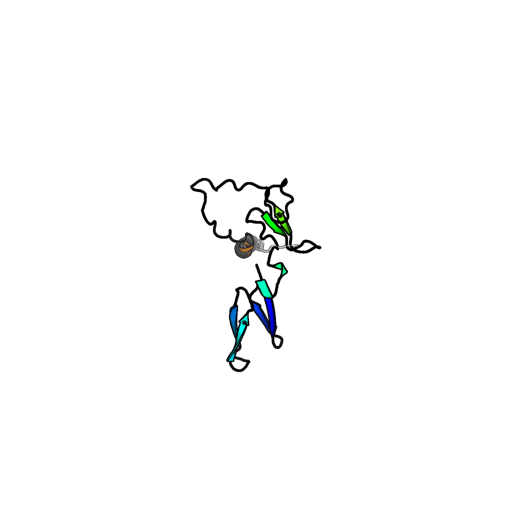 4.391 -13.929 1.00 67.31 84 LYS A C 1
ATOM 687 O O . LYS A 1 84 ? 20.463 4.813 -13.286 1.00 67.31 84 LYS A O 1
ATOM 692 N N . ALA A 1 85 ? 22.636 4.209 -13.408 1.00 57.44 85 ALA A N 1
ATOM 693 C CA . ALA A 1 85 ? 22.972 4.773 -12.113 1.00 57.44 85 ALA A CA 1
ATOM 694 C C . ALA A 1 85 ? 22.575 6.258 -12.144 1.00 57.44 85 ALA A C 1
ATOM 696 O O . ALA A 1 85 ? 22.826 6.904 -13.170 1.00 57.44 85 ALA A O 1
ATOM 697 N N . PRO A 1 86 ? 21.924 6.789 -11.093 1.00 58.94 86 PRO A N 1
ATOM 698 C CA . PRO A 1 86 ? 21.794 8.230 -10.981 1.00 58.94 86 PRO A CA 1
ATOM 699 C C . PRO A 1 86 ? 23.203 8.797 -11.131 1.00 58.94 86 PRO A C 1
ATOM 701 O O . PRO A 1 86 ? 24.141 8.284 -10.510 1.00 58.94 86 PRO A O 1
ATOM 704 N N . GLU A 1 87 ? 23.375 9.780 -12.015 1.00 59.91 87 GLU A N 1
ATOM 705 C CA . GLU A 1 87 ? 24.670 10.438 -12.131 1.00 59.91 87 GLU A CA 1
ATOM 706 C C . GLU A 1 87 ? 25.102 10.886 -10.727 1.00 59.91 87 GLU A C 1
ATOM 708 O O . GLU A 1 87 ? 24.244 11.317 -9.941 1.00 59.91 87 GLU A O 1
ATOM 713 N N . PRO A 1 88 ? 26.385 10.714 -10.360 1.00 51.66 88 PRO A N 1
ATOM 714 C CA . PRO A 1 88 ? 26.874 11.101 -9.045 1.00 51.66 88 PRO A CA 1
ATOM 715 C C . PRO A 1 88 ? 26.562 12.587 -8.821 1.00 51.66 88 PRO A C 1
ATOM 717 O O . PRO A 1 88 ? 27.194 13.456 -9.411 1.00 51.66 88 PRO A O 1
ATOM 720 N N . GLY A 1 89 ? 25.528 12.858 -8.017 1.00 56.75 89 GLY A N 1
ATOM 721 C CA . GLY A 1 89 ? 24.947 14.194 -7.839 1.00 56.75 89 GLY A CA 1
ATOM 722 C C . GLY A 1 89 ? 23.413 14.270 -7.887 1.00 56.75 89 GLY A C 1
ATOM 723 O O . GLY A 1 89 ? 22.867 15.290 -7.484 1.00 56.75 89 GLY A O 1
ATOM 724 N N . SER A 1 90 ? 22.702 13.218 -8.317 1.00 48.78 90 SER A N 1
ATOM 725 C CA . SER A 1 90 ? 21.232 13.244 -8.488 1.00 48.78 90 SER A CA 1
ATOM 726 C C . SER A 1 90 ? 20.427 12.552 -7.371 1.00 48.78 90 SER A C 1
ATOM 728 O O . SER A 1 90 ? 19.253 12.235 -7.568 1.00 48.78 90 SER A O 1
ATOM 730 N N . THR A 1 91 ? 21.016 12.312 -6.195 1.00 44.09 91 THR A N 1
ATOM 731 C CA . THR A 1 91 ? 20.263 11.837 -5.020 1.00 44.09 91 THR A CA 1
ATOM 732 C C . THR A 1 91 ? 19.889 13.022 -4.143 1.00 44.09 91 THR A C 1
ATOM 734 O O . THR A 1 91 ? 20.486 13.265 -3.097 1.00 44.09 91 THR A O 1
ATOM 737 N N . THR A 1 92 ? 18.874 13.761 -4.565 1.00 40.16 92 THR A N 1
ATOM 738 C CA . THR A 1 92 ? 18.044 14.527 -3.640 1.00 40.16 92 THR A CA 1
ATOM 739 C C . THR A 1 92 ? 16.788 13.703 -3.426 1.00 40.16 92 THR A C 1
ATOM 741 O O . THR A 1 92 ? 16.032 13.464 -4.365 1.00 40.16 92 THR A O 1
ATOM 744 N N . CYS A 1 93 ? 16.555 13.244 -2.197 1.00 45.62 93 CYS A N 1
ATOM 745 C CA . CYS A 1 93 ? 15.215 12.844 -1.794 1.00 45.62 93 CYS A CA 1
ATOM 746 C C . CYS A 1 93 ? 14.352 14.099 -1.947 1.00 45.62 93 CYS A C 1
ATOM 748 O O . CYS A 1 93 ? 14.448 15.002 -1.118 1.00 45.62 93 CYS A O 1
ATOM 750 N N . ILE A 1 94 ? 13.609 14.221 -3.049 1.00 47.16 94 ILE A N 1
ATOM 751 C CA . ILE A 1 94 ? 12.656 15.315 -3.205 1.00 47.16 94 ILE A CA 1
ATOM 752 C C . ILE A 1 94 ? 11.572 15.030 -2.160 1.00 47.16 94 ILE A C 1
ATOM 754 O O . ILE A 1 94 ? 10.919 13.988 -2.267 1.00 47.16 94 ILE A O 1
ATOM 758 N N . PRO A 1 95 ? 11.408 15.873 -1.124 1.00 42.75 95 PRO A N 1
ATOM 759 C CA . PRO A 1 95 ? 10.275 15.735 -0.226 1.00 42.75 95 PRO A CA 1
ATOM 760 C C . PRO A 1 95 ? 8.998 15.806 -1.064 1.00 42.75 95 PRO A C 1
ATOM 762 O O . PRO A 1 95 ? 8.919 16.590 -2.013 1.00 42.75 95 PRO A O 1
ATOM 765 N N . GLU A 1 96 ? 8.043 14.938 -0.739 1.00 49.50 96 GLU A N 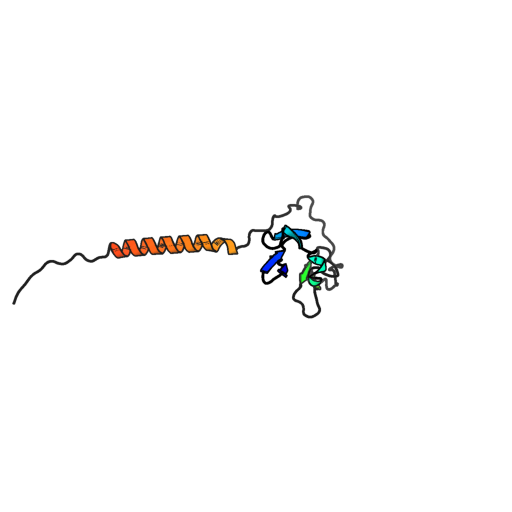1
ATOM 766 C CA . GLU A 1 96 ? 6.739 14.833 -1.389 1.00 49.50 96 GLU A CA 1
ATOM 767 C C . GLU A 1 96 ? 6.192 16.235 -1.700 1.00 49.50 96 GLU A C 1
ATOM 769 O O . GLU A 1 96 ? 6.031 17.064 -0.803 1.00 49.50 96 GLU A O 1
ATOM 774 N N . GLN A 1 97 ? 6.021 16.543 -2.992 1.00 51.78 97 GLN A N 1
ATOM 775 C CA . GLN A 1 97 ? 5.508 17.842 -3.423 1.00 51.78 97 GLN A CA 1
ATOM 776 C C . GLN A 1 97 ? 4.130 18.041 -2.770 1.00 51.78 97 GLN A C 1
ATOM 778 O O . GLN A 1 97 ? 3.283 17.153 -2.910 1.00 51.78 97 GLN A O 1
ATOM 783 N N . PRO A 1 98 ? 3.883 19.159 -2.062 1.00 48.84 98 PRO A N 1
ATOM 784 C CA . PRO A 1 98 ? 2.600 19.389 -1.415 1.00 48.84 98 PRO A CA 1
ATOM 785 C C . PRO A 1 98 ? 1.479 19.332 -2.454 1.00 48.84 98 PRO A C 1
ATOM 787 O O . PRO A 1 98 ? 1.579 19.898 -3.546 1.00 48.84 98 PRO A O 1
ATOM 790 N N . ASN A 1 99 ? 0.424 18.591 -2.118 1.00 58.22 99 ASN A N 1
ATOM 791 C CA . ASN A 1 99 ? -0.720 18.357 -2.988 1.00 58.22 99 ASN A CA 1
ATOM 792 C C . ASN A 1 99 ? -1.275 19.702 -3.508 1.00 58.22 99 ASN A C 1
ATOM 794 O O . ASN A 1 99 ? -1.576 20.579 -2.696 1.00 58.22 99 ASN A O 1
ATOM 798 N N . PRO A 1 100 ? -1.526 19.876 -4.821 1.00 51.34 100 PRO A N 1
ATOM 799 C CA . PRO A 1 100 ? -2.033 21.142 -5.373 1.00 51.34 100 PRO A CA 1
ATOM 800 C C . PRO A 1 100 ? -3.429 21.551 -4.850 1.00 51.34 100 PRO A C 1
ATOM 802 O O . PRO A 1 100 ? -3.899 22.661 -5.109 1.00 51.34 100 PRO A O 1
ATOM 805 N N . PHE A 1 101 ? -4.086 20.678 -4.080 1.00 53.50 101 PHE A N 1
ATOM 806 C CA . PHE A 1 101 ? -5.403 20.898 -3.485 1.00 53.50 101 PHE A CA 1
ATOM 807 C C . PHE A 1 101 ? -5.404 21.748 -2.199 1.00 53.50 101 PHE A C 1
ATOM 809 O O . PHE A 1 101 ? -6.475 22.175 -1.777 1.00 53.50 101 PHE A O 1
ATOM 816 N N . GLU A 1 102 ? -4.249 22.078 -1.607 1.00 53.84 102 GLU A N 1
ATOM 817 C CA . GLU A 1 102 ? -4.179 22.966 -0.425 1.00 53.84 102 GLU A CA 1
ATOM 818 C C . GLU A 1 102 ? -4.359 24.466 -0.744 1.00 53.84 102 GLU A C 1
ATOM 820 O O . GLU A 1 102 ? -4.353 25.306 0.153 1.00 53.84 102 GLU 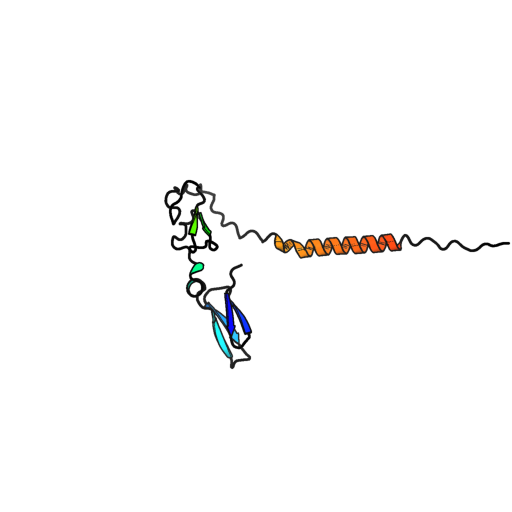A O 1
ATOM 825 N N . SER A 1 103 ? -4.573 24.837 -2.010 1.00 56.41 103 SER A N 1
ATOM 826 C CA . SER A 1 103 ? -4.746 26.236 -2.448 1.00 56.41 103 SER A CA 1
ATOM 827 C C . SER A 1 103 ? -6.193 26.761 -2.379 1.00 56.41 103 SER A C 1
ATOM 829 O O . SER A 1 103 ? -6.438 27.957 -2.566 1.00 56.41 103 SER A O 1
ATOM 831 N N . TRP A 1 104 ? -7.163 25.901 -2.050 1.00 59.28 104 TRP A N 1
ATOM 832 C CA . TRP A 1 104 ? -8.577 26.265 -1.899 1.00 59.28 104 TRP A CA 1
ATOM 833 C C . TRP A 1 104 ? -8.859 27.387 -0.880 1.00 59.28 104 TRP A C 1
ATOM 835 O O . TRP A 1 104 ? -9.630 28.288 -1.220 1.00 59.28 104 TRP A O 1
ATOM 845 N N . PRO A 1 105 ? -8.245 27.437 0.322 1.00 65.50 105 PRO A N 1
ATOM 846 C CA . PRO A 1 105 ? -8.502 28.530 1.261 1.00 65.50 105 PRO A CA 1
ATOM 847 C C . PRO A 1 105 ? -8.053 29.902 0.731 1.00 65.50 105 PRO A C 1
ATOM 849 O O . PRO A 1 105 ? -8.703 30.908 1.015 1.00 65.50 105 PRO A O 1
ATOM 852 N N . VAL A 1 106 ? -6.999 29.963 -0.094 1.00 66.31 106 VAL A N 1
ATOM 853 C CA . VAL A 1 106 ? -6.502 31.225 -0.673 1.00 66.31 106 VAL A CA 1
ATOM 854 C C . VAL A 1 106 ? -7.464 31.759 -1.736 1.00 66.31 106 VAL A C 1
ATOM 856 O O . VAL A 1 106 ? -7.788 32.947 -1.731 1.00 66.31 106 VAL A O 1
ATOM 859 N N . LEU A 1 107 ? -7.990 30.891 -2.606 1.00 68.94 107 LEU A N 1
ATOM 860 C CA . LEU A 1 107 ? -8.998 31.283 -3.598 1.00 68.94 107 LEU A CA 1
ATOM 861 C C . LEU A 1 107 ? -10.304 31.754 -2.938 1.00 68.94 107 LEU A C 1
ATOM 863 O O . LEU A 1 107 ? -10.884 32.747 -3.377 1.00 68.94 107 LEU A O 1
ATOM 867 N N . VAL A 1 108 ? -10.736 31.106 -1.850 1.00 74.94 108 VAL A N 1
ATOM 868 C CA . VAL A 1 108 ? -11.923 31.526 -1.079 1.00 74.94 108 VAL A CA 1
ATOM 869 C C . VAL A 1 108 ? -11.718 32.903 -0.432 1.00 74.94 108 VAL A C 1
ATOM 871 O O . VAL A 1 108 ? -12.626 33.739 -0.472 1.00 74.94 108 VAL A O 1
ATOM 874 N N . LEU A 1 109 ? -10.526 33.186 0.107 1.00 74.06 109 LEU A N 1
ATOM 875 C CA . LEU A 1 109 ? -10.192 34.506 0.657 1.00 74.06 109 LEU A CA 1
ATOM 876 C C . LEU A 1 109 ? -10.178 35.597 -0.421 1.00 74.06 109 LEU A C 1
ATOM 878 O O . LEU A 1 109 ? -10.754 36.666 -0.210 1.00 74.06 109 LEU A O 1
ATOM 882 N N . ILE A 1 110 ? -9.586 35.330 -1.590 1.00 77.69 110 ILE A N 1
ATOM 883 C CA . ILE A 1 110 ? -9.554 36.291 -2.704 1.00 77.69 110 ILE A CA 1
ATOM 884 C C . ILE A 1 110 ? -10.975 36.593 -3.195 1.00 77.69 110 ILE A C 1
ATOM 886 O O . ILE A 1 110 ? -11.342 37.761 -3.316 1.00 77.69 110 ILE A O 1
ATOM 890 N N . MET A 1 111 ? -11.805 35.568 -3.408 1.00 77.62 111 MET A N 1
ATOM 891 C CA . MET A 1 111 ? -13.197 35.756 -3.838 1.00 77.62 111 MET A CA 1
ATOM 892 C C . MET A 1 111 ? -14.024 36.531 -2.803 1.00 77.62 111 MET A C 1
ATOM 894 O O . MET A 1 111 ? -14.835 37.381 -3.173 1.00 77.62 111 MET A O 1
ATOM 898 N N . SER A 1 112 ? -13.775 36.311 -1.509 1.00 78.00 112 SER A N 1
ATOM 899 C CA . SER A 1 112 ? -14.438 37.053 -0.428 1.00 78.00 112 SER A CA 1
ATOM 900 C C . SER A 1 112 ? -14.034 38.531 -0.403 1.00 78.00 112 SER A C 1
ATOM 902 O O . SER A 1 112 ? -14.894 39.400 -0.263 1.00 78.00 112 SER A O 1
ATOM 904 N N . LEU A 1 113 ? -12.746 38.842 -0.589 1.00 78.94 113 LEU A N 1
ATOM 905 C CA . LEU A 1 113 ? -12.263 40.226 -0.663 1.00 78.94 113 LEU A CA 1
ATOM 906 C C . LEU A 1 113 ? -12.813 40.956 -1.892 1.00 78.94 113 LEU A C 1
ATOM 908 O O . LEU A 1 113 ? -13.262 42.094 -1.769 1.00 78.94 113 LEU A O 1
ATOM 912 N N . VAL A 1 114 ? -12.838 40.299 -3.056 1.00 81.75 114 VAL A N 1
ATOM 913 C CA . VAL A 1 114 ? -13.434 40.858 -4.279 1.00 81.75 114 VAL A CA 1
ATOM 914 C C . VAL A 1 114 ? -14.923 41.136 -4.072 1.00 81.75 114 VAL A C 1
ATOM 916 O O . VAL A 1 114 ? -15.384 42.231 -4.389 1.00 81.75 114 VAL A O 1
ATOM 919 N N . TYR A 1 115 ? -15.669 40.203 -3.471 1.00 75.94 115 TYR A N 1
ATOM 920 C CA . TYR A 1 115 ? -17.082 40.409 -3.146 1.00 75.94 115 TYR A CA 1
ATOM 921 C C . TYR A 1 115 ? -17.291 41.603 -2.200 1.00 75.94 115 TYR A C 1
ATOM 923 O O . TYR A 1 115 ? -18.132 42.461 -2.471 1.00 75.94 115 TYR A O 1
ATOM 931 N N . PHE A 1 116 ? -16.489 41.722 -1.137 1.00 73.50 116 PHE A N 1
ATOM 932 C CA . PHE A 1 116 ? -16.540 42.869 -0.222 1.00 73.50 116 PHE A CA 1
ATOM 933 C C . PHE A 1 116 ? -16.229 44.201 -0.916 1.00 73.50 116 PHE A C 1
ATOM 935 O O . PHE A 1 116 ? -16.893 45.204 -0.647 1.00 73.50 116 PHE A O 1
ATOM 942 N N . PHE A 1 117 ? -15.247 44.226 -1.821 1.00 68.94 117 PHE A N 1
ATOM 943 C CA . PHE A 1 117 ? -14.929 45.415 -2.611 1.00 68.94 117 PHE A CA 1
ATOM 944 C C . PHE A 1 117 ? -16.073 45.795 -3.553 1.00 68.94 117 PHE A C 1
ATOM 946 O O . PHE A 1 117 ? -16.455 46.963 -3.588 1.00 68.94 117 PHE A O 1
ATOM 953 N N . ILE A 1 118 ? -16.668 44.828 -4.258 1.00 72.25 118 ILE A N 1
ATOM 954 C CA . ILE A 1 118 ? -17.819 45.067 -5.140 1.00 72.25 118 ILE A CA 1
ATOM 955 C C . ILE A 1 118 ? -19.011 45.612 -4.340 1.00 72.25 118 ILE A C 1
ATOM 957 O O . ILE A 1 118 ? -19.613 46.603 -4.750 1.00 72.25 118 ILE A O 1
ATOM 961 N N . GLN A 1 119 ? -19.316 45.037 -3.171 1.00 67.94 119 GLN A N 1
ATOM 962 C CA . GLN A 1 119 ? -20.380 45.531 -2.285 1.00 67.94 119 GLN A CA 1
ATOM 963 C C . GLN A 1 119 ? -20.117 46.972 -1.816 1.00 67.94 119 GLN A C 1
ATOM 965 O O . GLN A 1 119 ? -21.019 47.809 -1.854 1.00 67.94 119 GLN A O 1
ATOM 970 N N . LYS A 1 120 ? -18.871 47.307 -1.447 1.00 64.06 120 LYS A N 1
ATOM 971 C CA . LYS A 1 120 ? -18.496 48.687 -1.100 1.00 64.06 120 LYS A CA 1
ATOM 972 C C . LYS A 1 120 ? -18.649 49.648 -2.282 1.00 64.06 120 LYS A C 1
ATOM 974 O O . LYS A 1 120 ? -19.216 50.722 -2.108 1.00 64.06 120 LYS A O 1
ATOM 979 N N . VAL A 1 121 ? -18.204 49.273 -3.479 1.00 64.62 121 VAL A N 1
ATOM 980 C CA . VAL A 1 121 ? -18.332 50.118 -4.680 1.00 64.62 121 VAL A CA 1
ATOM 981 C C . VAL A 1 121 ? -19.802 50.341 -5.051 1.00 64.62 121 VAL A C 1
ATOM 983 O O . VAL A 1 121 ? -20.193 51.475 -5.322 1.00 64.62 121 VAL A O 1
ATOM 986 N N . LEU A 1 122 ? -20.641 49.301 -4.990 1.00 58.38 122 LEU A N 1
ATOM 987 C CA . LEU A 1 122 ? -22.086 49.423 -5.210 1.00 58.38 122 LEU A CA 1
ATOM 988 C C . LEU A 1 122 ? -22.751 50.328 -4.165 1.00 58.38 122 LEU A C 1
ATOM 990 O O . LEU A 1 122 ? -23.611 51.130 -4.520 1.00 58.38 122 LEU A O 1
ATOM 994 N N . SER A 1 123 ? -22.311 50.284 -2.903 1.00 56.81 123 SER A N 1
ATOM 995 C CA . SER A 1 123 ? -22.821 51.191 -1.864 1.00 56.81 123 SER A CA 1
ATOM 996 C C . SER A 1 123 ? -22.434 52.665 -2.077 1.00 56.81 123 SER A C 1
ATOM 998 O O . SER A 1 123 ? -23.134 53.555 -1.597 1.00 56.81 123 SER A O 1
ATOM 1000 N N . CYS A 1 124 ? -21.375 52.946 -2.847 1.00 53.91 124 CYS A N 1
ATOM 1001 C CA . CYS A 1 124 ? -21.020 54.305 -3.271 1.00 53.91 124 CYS A CA 1
ATOM 1002 C C . CYS A 1 124 ? -21.851 54.799 -4.468 1.00 53.91 124 CYS A C 1
ATOM 1004 O O . CYS A 1 124 ? -21.961 56.005 -4.673 1.00 53.91 124 CYS A O 1
ATOM 1006 N N . PHE A 1 125 ? -22.475 53.893 -5.224 1.00 51.00 125 PHE A N 1
ATOM 1007 C CA . PHE A 1 125 ? -23.419 54.196 -6.303 1.00 51.00 125 PHE A CA 1
ATOM 1008 C C . PHE A 1 125 ? -24.872 54.169 -5.806 1.00 51.00 125 PHE A C 1
ATOM 1010 O O . PHE A 1 125 ? -25.772 53.687 -6.489 1.00 51.00 125 PHE A O 1
ATOM 1017 N N . SER A 1 126 ? -25.137 54.716 -4.618 1.00 46.09 126 SER A N 1
ATOM 1018 C CA . SER A 1 126 ? -26.502 55.130 -4.297 1.00 46.09 126 SER A CA 1
ATOM 1019 C C . SER A 1 126 ? -26.746 56.499 -4.945 1.00 46.09 126 SER A C 1
ATOM 1021 O O . SER A 1 126 ? -26.049 57.460 -4.600 1.00 46.09 126 SER A O 1
ATOM 1023 N N . PRO A 1 127 ? -27.663 56.628 -5.922 1.00 47.16 127 PRO A N 1
ATOM 1024 C CA . PRO A 1 127 ? -27.956 57.913 -6.534 1.00 47.16 127 PRO A CA 1
ATOM 1025 C C . PRO A 1 127 ? -28.488 58.881 -5.473 1.00 47.16 127 PRO A C 1
ATOM 1027 O O . PRO A 1 127 ? -29.420 58.577 -4.731 1.00 47.16 127 PRO A O 1
ATOM 1030 N N . SER A 1 128 ? -27.872 60.063 -5.420 1.00 47.62 128 SER A N 1
ATOM 1031 C CA . SER A 1 128 ? -28.306 61.186 -4.591 1.00 47.62 128 SER A CA 1
ATOM 1032 C C . SER A 1 128 ? -29.817 61.430 -4.761 1.00 47.62 128 SER A C 1
ATOM 1034 O O . SER A 1 128 ? -30.294 61.452 -5.903 1.00 47.62 128 SER A O 1
ATOM 1036 N N . PRO A 1 129 ? -30.589 61.615 -3.673 1.00 48.31 129 PRO A N 1
ATOM 1037 C CA . PRO A 1 129 ? -32.008 61.918 -3.778 1.00 48.31 129 PRO A CA 1
ATOM 1038 C C . PRO A 1 129 ? -32.175 63.277 -4.461 1.00 48.31 129 PRO A C 1
ATOM 1040 O O . PRO A 1 129 ? -31.903 64.322 -3.867 1.00 48.31 129 PRO A O 1
ATOM 1043 N N . LYS A 1 130 ? -32.626 63.277 -5.723 1.00 45.69 130 LYS A N 1
ATOM 1044 C CA . LYS A 1 130 ? -33.052 64.514 -6.376 1.00 45.69 130 LYS A CA 1
ATOM 1045 C C . LYS A 1 130 ? -34.264 65.061 -5.629 1.00 45.69 130 LYS A C 1
ATOM 1047 O O . LYS A 1 130 ? -35.309 64.428 -5.505 1.00 45.69 130 LYS A O 1
ATOM 1052 N N . THR A 1 131 ? -34.038 66.246 -5.096 1.00 43.31 131 THR A N 1
ATOM 1053 C CA . THR A 1 131 ? -34.950 67.134 -4.401 1.00 43.31 131 THR A CA 1
ATOM 1054 C C . THR A 1 131 ? -36.164 67.521 -5.254 1.00 43.31 131 THR A C 1
ATOM 1056 O O . THR A 1 131 ? -36.126 67.542 -6.481 1.00 43.31 131 THR A O 1
ATOM 1059 N N . LYS A 1 132 ? -37.256 67.818 -4.542 1.00 48.28 132 LYS A N 1
ATOM 1060 C CA . LYS A 1 132 ? -38.590 68.224 -5.009 1.00 48.28 132 LYS A CA 1
ATOM 1061 C C . LYS A 1 132 ? -38.602 69.413 -5.988 1.00 48.28 132 LYS A C 1
ATOM 1063 O O . LYS A 1 132 ? -38.020 70.448 -5.683 1.00 48.28 132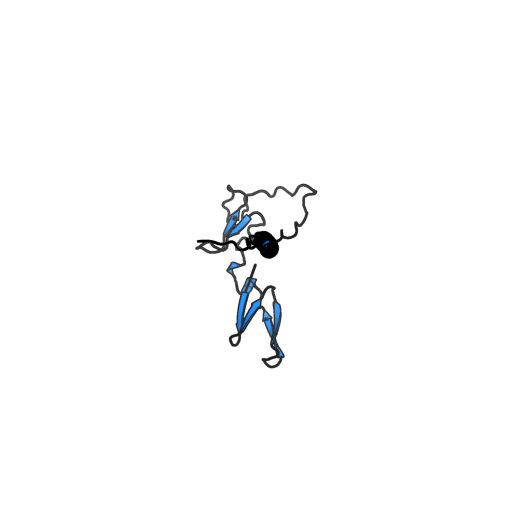 LYS A O 1
ATOM 1068 N N . SER A 1 133 ? -39.459 69.325 -7.003 1.00 43.16 133 SER A N 1
ATOM 1069 C CA . SER A 1 133 ? -40.362 70.375 -7.530 1.00 43.16 133 SER A CA 1
ATOM 1070 C C . SER A 1 133 ? -41.217 69.695 -8.618 1.00 43.16 133 SER A C 1
ATOM 1072 O O . SER A 1 133 ? -40.692 68.903 -9.383 1.00 43.16 133 SER A O 1
ATOM 1074 N N . GLY A 1 134 ? -42.541 69.782 -8.719 1.00 42.34 134 GLY A N 1
ATOM 1075 C CA . GLY A 1 134 ? -43.483 70.831 -8.374 1.00 42.34 134 GLY A CA 1
ATOM 1076 C C . GLY A 1 134 ? -44.227 71.226 -9.660 1.00 42.34 134 GLY A C 1
ATOM 1077 O O . GLY A 1 134 ? -43.564 71.640 -10.602 1.00 42.34 134 GLY A O 1
ATOM 1078 N N . TRP A 1 135 ? -45.571 71.174 -9.616 1.00 39.00 135 TRP A N 1
ATOM 1079 C CA . TRP A 1 135 ? -46.545 71.827 -10.520 1.00 39.00 135 TRP A CA 1
ATOM 1080 C C . TRP A 1 135 ? -46.798 71.092 -11.858 1.00 39.00 135 TRP A C 1
ATOM 1082 O O . TRP A 1 135 ? -45.865 70.591 -12.464 1.00 39.00 135 TRP A O 1
ATOM 1092 N N . LYS A 1 136 ? -48.019 70.973 -12.391 1.00 39.12 136 LYS A N 1
ATOM 1093 C CA . LYS A 1 136 ? -49.333 71.567 -12.104 1.00 39.12 136 LYS A CA 1
ATOM 1094 C C . LYS A 1 136 ? -50.411 70.646 -12.683 1.00 39.12 136 LYS A C 1
ATOM 1096 O O . LYS A 1 136 ? -50.095 69.989 -13.699 1.00 39.12 136 LYS A O 1
#

Secondary structure (DSSP, 8-state):
---EEEEETTEEEEE-STT-EEEETTTTTEEEEPPPHHHH-GGGS-TTGGGGSEEEETT-TTS-EEEESSTT--STT--SS--PPPPTT-------PPPGGGGHHHHHHHHHHHHHHHHHHHHHT----PPP----

pLDDT: mean 71.21, std 15.23, range [39.0, 91.62]

Sequence (136 aa):
SRRLEILINDRKIECKEDFEEHEFLEMFGYVIECPRLASVCPHFFCPDNCSGRGLCNFYHFAGPRCVCFNEDDHTHGCYKTKIKAPEPGSTTCIPEQPNPFESWPVLVLIMSLVYFFIQKVLSCFSPSPKTKSGWK

Radius of gyration: 29.52 Å; chains: 1; bounding box: 76×81×54 Å

Foldseek 3Di:
DDWDWDADPNDTDTDDAAQDWDFDPVPVGDIDTDHHSCVVPVLVDLPLNLLVQFDWDQPDPVGIFGDGPDPPQPDRNSPVDDPPDDDVPPPDPPPDDPDPVVCVVVVVVVVVVVVVVVVVVVVVPPDDPDDDDDDD

Organism: NCBI:txid420281